Protein AF-A0A6E8W8X2-F1 (afdb_monomer_lite)

Foldseek 3Di:
DDDDDPPQPDKDKDFDLVVVLVVLVVVVVVVWQKFFPDKDWDWDDDPFKIKIKIWTWMATPVGKIKIWIFIDIGGPPDDDDDDDDQDRDSVRRNVVSVCCSPPTRTGMMIIGRD

Organism: Anopheles coluzzii (NCBI:txid1518534)

Structure (mmCIF, N/CA/C/O backbone):
data_AF-A0A6E8W8X2-F1
#
_entry.id   AF-A0A6E8W8X2-F1
#
loop_
_atom_site.group_PDB
_atom_site.id
_atom_site.type_symbol
_atom_site.label_atom_id
_atom_site.label_alt_id
_atom_site.label_comp_id
_atom_site.label_asym_id
_atom_site.label_entity_id
_atom_site.label_seq_id
_atom_site.pdbx_PDB_ins_code
_atom_site.Cartn_x
_atom_site.Cartn_y
_atom_site.Cartn_z
_atom_site.occupancy
_atom_site.B_iso_or_equiv
_atom_site.auth_seq_id
_atom_site.auth_comp_id
_atom_site.auth_asym_id
_atom_site.auth_atom_id
_atom_site.pdbx_PDB_model_num
ATOM 1 N N . MET A 1 1 ? 17.576 -8.762 38.445 1.00 37.06 1 MET A N 1
ATOM 2 C CA . MET A 1 1 ? 16.339 -9.054 37.696 1.00 37.06 1 ME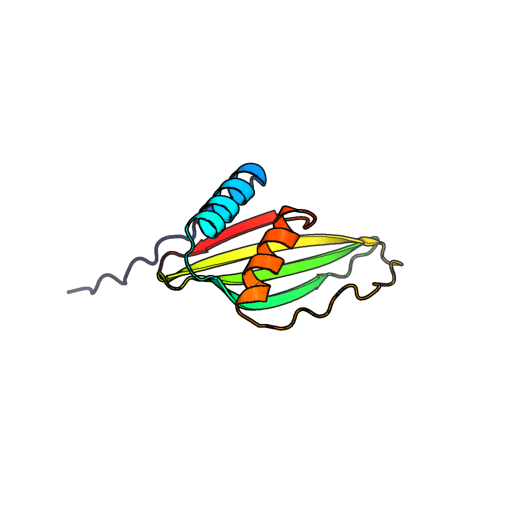T A CA 1
ATOM 3 C C . MET A 1 1 ? 16.465 -8.344 36.362 1.00 37.06 1 MET A C 1
ATOM 5 O O . MET A 1 1 ? 16.495 -7.122 36.358 1.00 37.06 1 MET A O 1
ATOM 9 N N . SER A 1 2 ? 16.704 -9.081 35.276 1.00 41.28 2 SER A N 1
ATOM 10 C CA . SER A 1 2 ? 16.820 -8.476 33.947 1.00 41.28 2 SER A CA 1
ATOM 11 C C . SER A 1 2 ? 15.412 -8.171 33.455 1.00 41.28 2 SER A C 1
ATOM 13 O O . SER A 1 2 ? 14.613 -9.093 33.306 1.00 41.28 2 SER A O 1
ATOM 15 N N . LEU A 1 3 ? 15.099 -6.891 33.262 1.00 48.28 3 LEU A N 1
ATOM 16 C CA . LEU A 1 3 ? 13.914 -6.461 32.528 1.00 48.28 3 LEU A CA 1
ATOM 17 C C . LEU A 1 3 ? 14.051 -7.035 31.117 1.00 48.28 3 LEU A C 1
ATOM 19 O O . LEU A 1 3 ? 14.958 -6.648 30.381 1.00 48.28 3 LEU A O 1
ATOM 23 N N . ALA A 1 4 ? 13.222 -8.019 30.775 1.00 49.59 4 ALA A N 1
ATOM 24 C CA . ALA A 1 4 ? 13.088 -8.439 29.392 1.00 49.59 4 ALA A CA 1
ATOM 25 C C . ALA A 1 4 ? 12.629 -7.204 28.607 1.00 49.59 4 ALA A C 1
ATOM 27 O O . ALA A 1 4 ? 11.584 -6.630 28.916 1.00 49.59 4 ALA A O 1
ATOM 28 N N . ALA A 1 5 ? 13.454 -6.750 27.661 1.00 52.09 5 ALA A N 1
ATOM 29 C CA . ALA A 1 5 ? 13.049 -5.722 26.717 1.00 52.09 5 ALA A CA 1
ATOM 30 C C . ALA A 1 5 ? 11.740 -6.180 26.050 1.00 52.09 5 ALA A C 1
ATOM 32 O O . ALA A 1 5 ? 11.629 -7.372 25.739 1.00 52.09 5 ALA A O 1
ATOM 33 N N . PRO A 1 6 ? 10.745 -5.293 25.864 1.00 48.41 6 PRO A N 1
ATOM 34 C CA . PRO A 1 6 ? 9.529 -5.665 25.159 1.00 48.41 6 PRO A CA 1
ATOM 35 C C . PRO A 1 6 ? 9.938 -6.212 23.791 1.00 48.41 6 PRO A C 1
ATOM 37 O O . PRO A 1 6 ? 10.608 -5.523 23.021 1.00 48.41 6 PRO A O 1
ATOM 40 N N . GLN A 1 7 ? 9.611 -7.479 23.525 1.00 50.56 7 GLN A N 1
ATOM 41 C CA . GLN A 1 7 ? 9.784 -8.065 22.203 1.00 50.56 7 GLN A CA 1
ATOM 42 C C . GLN A 1 7 ? 8.875 -7.274 21.263 1.00 50.56 7 GLN A C 1
ATOM 44 O O . GLN A 1 7 ? 7.663 -7.481 21.265 1.00 50.56 7 GLN A O 1
ATOM 49 N N . GLN A 1 8 ? 9.442 -6.332 20.504 1.00 54.78 8 GLN A N 1
ATOM 50 C CA . GLN A 1 8 ? 8.766 -5.802 19.325 1.00 54.78 8 GLN A CA 1
ATOM 51 C C . GLN A 1 8 ? 8.439 -7.010 18.453 1.00 54.78 8 GLN A C 1
ATOM 53 O O . GLN A 1 8 ? 9.346 -7.733 18.038 1.00 54.78 8 GLN A O 1
ATOM 58 N N . ALA A 1 9 ? 7.149 -7.272 18.250 1.00 62.34 9 ALA A N 1
ATOM 59 C CA . ALA A 1 9 ? 6.720 -8.289 17.308 1.00 62.34 9 ALA A CA 1
ATOM 60 C C . ALA A 1 9 ? 7.342 -7.973 15.942 1.00 62.34 9 ALA A C 1
ATOM 62 O O . ALA A 1 9 ? 7.378 -6.810 15.531 1.00 62.34 9 ALA A O 1
ATOM 63 N N . GLU A 1 10 ? 7.865 -8.992 15.260 1.00 74.12 10 GLU A N 1
ATOM 64 C CA . GLU A 1 10 ? 8.409 -8.798 13.920 1.00 74.12 10 GLU A CA 1
ATOM 65 C C . GLU A 1 10 ? 7.303 -8.289 12.979 1.00 74.12 10 GLU A C 1
ATOM 67 O O . GLU A 1 10 ? 6.162 -8.767 13.054 1.00 74.12 10 GLU A O 1
ATOM 72 N N . PRO A 1 11 ? 7.608 -7.312 12.107 1.00 78.69 11 PRO A N 1
ATOM 73 C CA . PRO A 1 11 ? 6.648 -6.808 11.137 1.00 78.69 11 PRO A CA 1
ATOM 74 C C . PRO A 1 11 ? 6.180 -7.930 10.210 1.00 78.69 11 PRO A C 1
ATOM 76 O O . PRO A 1 11 ? 6.986 -8.697 9.681 1.00 78.69 11 PRO A O 1
ATOM 79 N N . ILE A 1 12 ? 4.873 -7.997 9.960 1.00 84.88 12 ILE A N 1
ATOM 80 C CA . ILE A 1 12 ? 4.319 -8.931 8.977 1.00 84.88 12 ILE A CA 1
ATOM 81 C C . ILE A 1 12 ? 4.503 -8.302 7.599 1.00 84.88 12 ILE A C 1
ATOM 83 O O . ILE A 1 12 ? 3.909 -7.263 7.317 1.00 84.88 12 ILE A O 1
ATOM 87 N N . VAL A 1 13 ? 5.304 -8.933 6.743 1.00 88.94 13 VAL A N 1
ATOM 88 C CA . VAL A 1 13 ? 5.520 -8.495 5.359 1.00 88.94 13 VAL A CA 1
ATOM 89 C C . VAL A 1 13 ? 4.746 -9.403 4.411 1.00 88.94 13 VAL A C 1
ATOM 91 O O . VAL A 1 13 ? 4.812 -10.627 4.520 1.00 88.94 13 VAL A O 1
ATOM 94 N N . LYS A 1 14 ? 4.004 -8.792 3.489 1.00 89.56 14 LYS A N 1
ATOM 95 C CA . LYS A 1 14 ? 3.263 -9.448 2.411 1.00 89.56 14 LYS A CA 1
ATOM 96 C C . LYS A 1 14 ? 3.733 -8.900 1.073 1.00 89.56 14 LYS A C 1
ATOM 98 O O . LYS A 1 14 ? 3.837 -7.686 0.924 1.00 89.56 14 LYS A O 1
ATOM 103 N N . ASP A 1 15 ? 4.000 -9.783 0.124 1.00 89.62 15 ASP A N 1
ATOM 104 C CA . ASP A 1 15 ? 4.462 -9.484 -1.237 1.00 89.62 15 ASP A CA 1
ATOM 105 C C . ASP A 1 15 ? 3.533 -10.058 -2.326 1.00 89.62 15 ASP A C 1
ATOM 107 O O . ASP A 1 15 ? 3.592 -9.636 -3.481 1.00 89.62 15 ASP A O 1
ATOM 111 N N . ASP A 1 16 ? 2.616 -10.962 -1.964 1.00 89.00 16 ASP A N 1
ATOM 112 C CA . ASP A 1 16 ? 1.541 -11.417 -2.846 1.00 89.00 16 ASP A CA 1
ATOM 113 C C . ASP A 1 16 ? 0.454 -10.338 -2.992 1.00 89.00 16 ASP A C 1
ATOM 115 O O . ASP A 1 16 ? -0.252 -9.988 -2.042 1.00 89.00 16 ASP A O 1
ATOM 119 N N . ILE A 1 17 ? 0.274 -9.840 -4.216 1.00 86.38 17 ILE A N 1
ATOM 120 C CA . ILE A 1 17 ? -0.702 -8.793 -4.532 1.00 86.38 17 ILE A CA 1
ATOM 121 C C . ILE A 1 17 ? -2.156 -9.196 -4.243 1.00 86.38 17 ILE A C 1
ATOM 123 O O . ILE A 1 17 ? -2.963 -8.332 -3.897 1.00 86.38 17 ILE A O 1
ATOM 127 N N . ALA A 1 18 ? -2.511 -10.478 -4.368 1.00 87.75 18 ALA A N 1
ATOM 128 C CA . ALA A 1 18 ? -3.851 -10.959 -4.053 1.00 87.75 18 ALA A CA 1
ATOM 129 C C . ALA A 1 18 ? -4.099 -10.906 -2.542 1.00 87.75 18 ALA A C 1
ATOM 131 O O . ALA A 1 18 ? -5.135 -10.394 -2.119 1.00 87.75 18 ALA A O 1
ATOM 132 N N . GLU A 1 19 ? -3.124 -11.336 -1.733 1.00 88.31 19 GLU A N 1
ATOM 133 C CA . GLU A 1 19 ? -3.208 -11.226 -0.273 1.00 88.31 19 GLU A CA 1
ATOM 134 C C . GLU A 1 19 ? -3.254 -9.766 0.182 1.00 88.31 19 GLU A C 1
ATOM 136 O O . GLU A 1 19 ? -4.090 -9.404 1.010 1.00 88.31 19 GLU A O 1
ATOM 141 N N . ILE A 1 20 ? -2.402 -8.907 -0.390 1.00 88.31 20 ILE A N 1
ATOM 142 C CA . ILE A 1 20 ? -2.399 -7.470 -0.086 1.00 88.31 20 ILE A CA 1
ATOM 143 C C . ILE A 1 20 ? -3.764 -6.859 -0.410 1.00 88.31 20 ILE A C 1
ATOM 145 O O . ILE A 1 20 ? -4.317 -6.115 0.400 1.00 88.31 20 ILE A O 1
ATOM 149 N N . ARG A 1 21 ? -4.339 -7.197 -1.571 1.00 87.38 21 ARG A N 1
ATOM 150 C CA . ARG A 1 21 ? -5.659 -6.706 -1.969 1.00 87.38 21 ARG A CA 1
ATOM 151 C C . ARG A 1 21 ? -6.740 -7.155 -0.998 1.00 87.38 21 ARG A C 1
ATOM 153 O O . ARG A 1 21 ? -7.560 -6.319 -0.626 1.00 87.38 21 ARG A O 1
ATOM 160 N N . THR A 1 22 ? -6.742 -8.418 -0.579 1.00 89.50 22 THR A N 1
ATOM 161 C CA . THR A 1 22 ? -7.692 -8.912 0.424 1.00 89.50 22 THR A CA 1
ATOM 162 C C . THR A 1 22 ? -7.558 -8.132 1.727 1.00 89.50 22 THR A C 1
ATOM 164 O O . THR A 1 22 ? -8.542 -7.557 2.176 1.00 89.50 22 THR A O 1
ATOM 167 N N . ILE A 1 23 ? -6.344 -8.002 2.272 1.00 88.25 23 ILE A N 1
ATOM 168 C CA . ILE A 1 23 ? -6.113 -7.308 3.548 1.00 88.25 23 ILE A CA 1
ATOM 169 C C . ILE A 1 23 ? -6.571 -5.847 3.485 1.00 88.25 23 ILE A C 1
ATOM 171 O O . ILE A 1 23 ? -7.277 -5.380 4.374 1.00 88.25 23 ILE A O 1
ATOM 175 N N . VAL A 1 24 ? -6.192 -5.114 2.436 1.00 86.88 24 VAL A N 1
ATOM 176 C CA . VAL A 1 24 ? -6.570 -3.699 2.304 1.00 86.88 24 VAL A CA 1
ATOM 177 C C . VAL A 1 24 ? -8.076 -3.553 2.067 1.00 86.88 24 VAL A C 1
ATOM 179 O O . VAL A 1 24 ? -8.687 -2.639 2.612 1.00 86.88 24 VAL A O 1
ATOM 182 N N . THR A 1 25 ? -8.700 -4.458 1.307 1.00 88.69 25 THR A N 1
ATOM 183 C CA . THR A 1 25 ? -10.158 -4.437 1.101 1.00 88.69 25 THR A CA 1
ATOM 184 C C . THR A 1 25 ? -10.903 -4.713 2.405 1.00 88.69 25 THR A C 1
ATOM 186 O O . THR A 1 25 ? -11.865 -4.009 2.701 1.00 88.69 25 THR A O 1
ATOM 189 N N . ASP A 1 26 ? -10.438 -5.671 3.209 1.00 89.88 26 ASP A N 1
ATOM 190 C CA . ASP A 1 26 ? -11.019 -5.980 4.518 1.00 89.88 26 ASP A CA 1
ATOM 191 C C . ASP A 1 26 ? -10.869 -4.798 5.488 1.00 89.88 26 ASP A C 1
ATOM 193 O O . ASP A 1 26 ? -11.818 -4.456 6.194 1.00 89.88 26 ASP A O 1
ATOM 197 N N . LEU A 1 27 ? -9.715 -4.118 5.479 1.00 86.50 27 LEU A N 1
ATOM 198 C CA . LEU A 1 27 ? -9.495 -2.898 6.262 1.00 86.50 27 LEU A CA 1
ATOM 199 C C . LEU A 1 27 ? -10.467 -1.786 5.858 1.00 86.50 27 LEU A C 1
ATOM 201 O O . LEU A 1 27 ? -11.095 -1.185 6.725 1.00 86.50 27 LEU A O 1
ATOM 205 N N . LEU A 1 28 ? -10.655 -1.546 4.560 1.00 86.25 28 LEU A N 1
ATOM 206 C CA . LEU A 1 28 ? -11.618 -0.552 4.077 1.00 86.25 28 LEU A CA 1
ATOM 207 C C . LEU A 1 28 ? -13.068 -0.944 4.410 1.00 86.25 28 LEU A C 1
ATOM 209 O O . LEU A 1 28 ? -13.868 -0.092 4.790 1.00 86.25 28 LEU A O 1
ATOM 213 N N . ALA A 1 29 ? -13.408 -2.232 4.314 1.00 88.88 29 ALA A N 1
ATOM 214 C CA . ALA A 1 29 ? -14.737 -2.747 4.636 1.00 88.88 29 ALA A CA 1
ATOM 215 C C . ALA A 1 29 ? -15.044 -2.738 6.143 1.00 88.88 29 ALA A C 1
ATOM 217 O O . ALA A 1 29 ? -16.215 -2.720 6.524 1.00 88.88 29 ALA A O 1
ATOM 218 N N . SER A 1 30 ? -14.017 -2.729 7.000 1.00 87.81 30 SER A N 1
ATOM 219 C CA . SER A 1 30 ? -14.175 -2.681 8.459 1.00 87.81 30 SER A CA 1
ATOM 220 C C . SER A 1 30 ? -14.831 -1.388 8.959 1.00 87.81 30 SER A C 1
ATOM 222 O O . SER A 1 30 ? -15.367 -1.362 10.066 1.00 87.81 30 SER A O 1
ATOM 224 N N . GLY A 1 31 ? -14.798 -0.318 8.155 1.00 83.56 31 GLY A N 1
ATOM 225 C CA . GLY A 1 31 ? -15.300 1.003 8.531 1.00 83.56 31 GLY A CA 1
ATOM 226 C C . GLY A 1 31 ? -14.421 1.746 9.541 1.00 83.56 31 GLY A C 1
ATOM 227 O O . G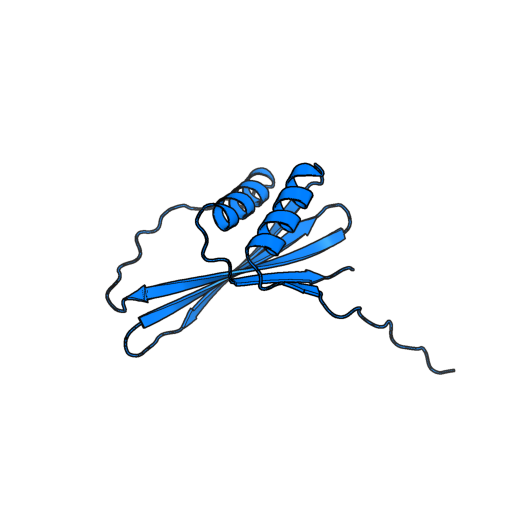LY A 1 31 ? -14.799 2.834 9.968 1.00 83.56 31 GLY A O 1
ATOM 228 N N . VAL A 1 32 ? -13.263 1.190 9.917 1.00 87.19 32 VAL A N 1
ATOM 229 C CA . VAL A 1 32 ? -12.280 1.870 10.769 1.00 87.19 32 VAL A CA 1
ATOM 230 C C . VAL A 1 32 ? -11.687 3.055 10.009 1.00 87.19 32 VAL A C 1
ATOM 232 O O . VAL A 1 32 ? -11.352 2.948 8.826 1.00 87.19 32 VAL A O 1
ATOM 235 N N . GLN A 1 33 ? -11.544 4.194 10.687 1.00 86.12 33 GLN A N 1
ATOM 236 C CA . GLN A 1 33 ? -10.890 5.356 10.102 1.00 86.12 33 GLN A CA 1
ATOM 237 C C . GLN A 1 33 ? -9.401 5.062 9.865 1.00 86.12 33 GLN A C 1
ATOM 239 O O . GLN A 1 33 ? -8.702 4.572 10.754 1.00 86.12 33 GLN A O 1
ATOM 244 N N . ILE A 1 34 ? -8.924 5.368 8.657 1.00 87.56 34 ILE A N 1
ATOM 245 C CA . ILE A 1 34 ? -7.536 5.185 8.228 1.00 87.56 34 ILE A CA 1
ATOM 246 C C . ILE A 1 34 ? -7.013 6.539 7.775 1.00 87.56 34 ILE A C 1
ATOM 248 O O . ILE A 1 34 ? -7.609 7.156 6.896 1.00 87.56 34 ILE A O 1
ATOM 252 N N . ASN A 1 35 ? -5.871 6.946 8.317 1.00 88.12 35 ASN A N 1
ATOM 253 C CA . ASN A 1 35 ? -5.201 8.191 7.976 1.00 88.12 35 ASN A CA 1
ATOM 254 C C . ASN A 1 35 ? -3.880 7.893 7.257 1.00 88.12 35 ASN A C 1
ATOM 256 O O . ASN A 1 35 ? -3.186 6.921 7.571 1.00 88.12 35 ASN A O 1
ATOM 260 N N . LEU A 1 36 ? -3.533 8.728 6.276 1.00 88.75 36 LEU A N 1
ATOM 261 C CA . LEU A 1 36 ? -2.226 8.708 5.624 1.00 88.75 36 LEU A CA 1
ATOM 262 C C . LEU A 1 36 ? -1.278 9.585 6.442 1.00 88.75 36 LEU A C 1
ATOM 264 O O . LEU A 1 36 ? -1.351 10.809 6.391 1.00 88.75 36 LEU A O 1
ATOM 268 N N . GLU A 1 37 ? -0.378 8.952 7.181 1.00 87.62 37 GLU A N 1
ATOM 269 C CA . GLU A 1 37 ? 0.547 9.643 8.079 1.00 87.62 37 GLU A CA 1
ATOM 270 C C . GLU A 1 37 ? 1.748 10.206 7.323 1.00 87.62 37 GLU A C 1
ATOM 272 O O . GLU A 1 37 ? 2.222 11.307 7.601 1.00 87.62 37 GLU A O 1
ATOM 277 N N . GLN A 1 38 ? 2.290 9.427 6.380 1.00 86.94 38 GLN A N 1
ATOM 278 C CA . GLN A 1 38 ? 3.465 9.820 5.606 1.00 86.94 38 GLN A CA 1
ATOM 279 C C . GLN A 1 38 ? 3.418 9.247 4.194 1.00 86.94 38 GLN A C 1
ATOM 281 O O . GLN A 1 38 ? 3.045 8.095 3.981 1.00 86.94 38 GLN A O 1
ATOM 286 N N . HIS A 1 39 ? 3.906 10.028 3.234 1.00 88.00 39 HIS A N 1
ATOM 287 C CA . HIS A 1 39 ? 4.214 9.570 1.883 1.00 88.00 39 HIS A CA 1
ATOM 288 C C . HIS A 1 39 ? 5.658 9.937 1.563 1.00 88.00 39 HIS A C 1
ATOM 290 O O . HIS A 1 39 ? 6.056 11.098 1.649 1.00 88.00 39 HIS A O 1
ATOM 296 N N . GLN A 1 40 ? 6.462 8.931 1.236 1.00 84.88 40 GLN A N 1
ATOM 297 C CA . GLN A 1 40 ? 7.856 9.107 0.853 1.00 84.88 40 GLN A CA 1
ATOM 298 C C . GLN A 1 40 ? 8.046 8.601 -0.567 1.00 84.88 40 GLN A C 1
ATOM 300 O O . GLN A 1 40 ? 7.719 7.458 -0.874 1.00 84.88 40 GLN A O 1
ATOM 305 N N . THR A 1 41 ? 8.624 9.441 -1.416 1.00 85.25 41 THR A N 1
ATOM 306 C CA . THR A 1 41 ? 9.005 9.069 -2.777 1.00 85.25 41 THR A CA 1
ATOM 307 C C . THR A 1 41 ? 10.522 9.034 -2.875 1.00 85.25 41 THR A C 1
ATOM 309 O O . THR A 1 41 ? 11.200 9.998 -2.520 1.00 85.25 41 THR A O 1
ATOM 312 N N . ARG A 1 42 ? 11.065 7.927 -3.378 1.00 84.94 42 ARG A N 1
ATOM 313 C CA . ARG A 1 42 ? 12.485 7.759 -3.676 1.00 84.94 42 ARG A CA 1
ATOM 314 C C . ARG A 1 42 ? 12.663 7.540 -5.169 1.00 84.94 42 ARG A C 1
ATOM 316 O O . ARG A 1 42 ? 12.056 6.646 -5.748 1.00 84.94 42 ARG A O 1
ATOM 323 N N . PHE A 1 43 ? 13.550 8.328 -5.761 1.00 84.06 43 PHE A N 1
ATOM 324 C CA . PHE A 1 43 ? 13.986 8.161 -7.139 1.00 84.06 43 PHE A CA 1
ATOM 325 C C . PHE A 1 43 ? 15.348 7.466 -7.168 1.00 84.06 43 PHE A C 1
ATOM 327 O O . PHE A 1 43 ? 16.259 7.850 -6.430 1.00 84.06 43 PHE A O 1
ATOM 334 N N . VAL A 1 44 ? 15.480 6.441 -8.001 1.00 85.12 44 VAL A N 1
ATOM 335 C CA . VAL A 1 44 ? 16.728 5.720 -8.244 1.00 85.12 44 VAL A CA 1
ATOM 336 C C . VAL A 1 44 ? 17.048 5.856 -9.727 1.00 85.12 44 VAL A C 1
ATOM 338 O O . VAL A 1 44 ? 16.330 5.321 -10.570 1.00 85.12 44 VAL A O 1
ATOM 341 N N . ASP A 1 45 ? 18.102 6.614 -10.023 1.00 84.25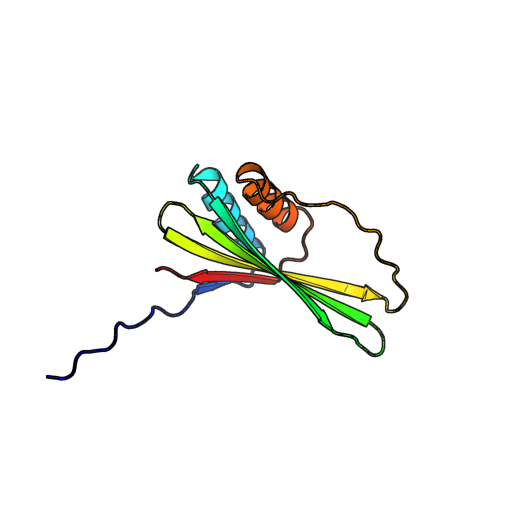 45 ASP A N 1
ATOM 342 C CA . ASP A 1 45 ? 18.612 6.805 -11.382 1.00 84.25 45 ASP A CA 1
ATOM 343 C C . ASP A 1 45 ? 19.333 5.534 -11.840 1.00 84.25 45 ASP A C 1
ATOM 345 O O . ASP A 1 45 ? 20.138 4.964 -11.094 1.00 84.25 45 ASP A O 1
ATOM 349 N N . GLY A 1 46 ? 19.019 5.081 -13.048 1.00 81.81 46 GLY A N 1
ATOM 350 C CA . GLY A 1 46 ? 19.623 3.904 -13.656 1.00 81.81 46 GLY A CA 1
ATOM 35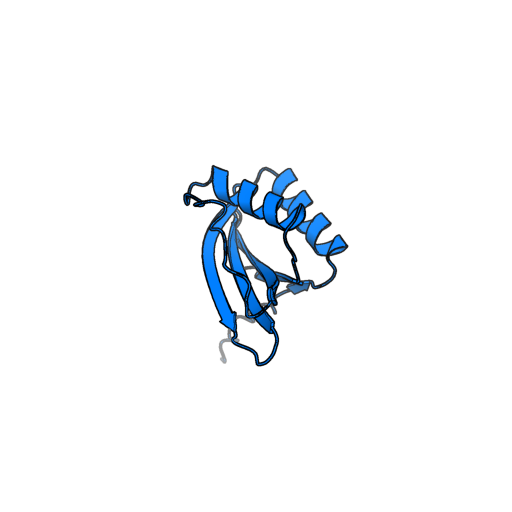1 C C . GLY A 1 46 ? 20.130 4.195 -15.063 1.00 81.81 46 GLY A C 1
ATOM 352 O O . GLY A 1 46 ? 19.801 5.200 -15.700 1.00 81.81 46 GLY A O 1
ATOM 353 N N . ASP A 1 47 ? 20.980 3.307 -15.574 1.00 80.81 47 ASP A N 1
ATOM 354 C CA . ASP A 1 47 ? 21.629 3.528 -16.867 1.00 80.81 47 ASP A CA 1
ATOM 355 C C . ASP A 1 47 ? 20.617 3.556 -18.024 1.00 80.81 47 ASP A C 1
ATOM 357 O O . ASP A 1 47 ? 20.706 4.439 -18.882 1.00 80.81 47 ASP A O 1
ATOM 361 N N . THR A 1 48 ? 19.625 2.659 -18.002 1.00 79.62 48 THR A N 1
ATOM 362 C CA . THR A 1 48 ? 18.556 2.532 -19.012 1.00 79.62 48 THR A CA 1
ATOM 363 C C . THR A 1 48 ? 17.169 2.925 -18.508 1.00 79.62 48 THR A C 1
ATOM 365 O O . THR A 1 48 ? 16.374 3.467 -19.272 1.00 79.62 48 THR A O 1
ATOM 368 N N . GLU A 1 49 ? 16.873 2.671 -17.237 1.00 85.06 49 GLU A N 1
ATOM 369 C CA . GLU A 1 49 ? 15.562 2.901 -16.632 1.00 85.06 49 GLU A CA 1
ATOM 370 C C . GLU A 1 49 ? 15.728 3.569 -15.271 1.00 85.06 49 GLU A C 1
ATOM 372 O O . GLU A 1 49 ? 16.657 3.263 -14.526 1.00 85.06 49 GLU A O 1
ATOM 377 N N . ASN A 1 50 ? 14.796 4.452 -14.942 1.00 83.94 50 ASN A N 1
ATOM 378 C CA . ASN A 1 50 ? 14.669 5.046 -13.624 1.00 83.94 50 ASN A CA 1
ATOM 379 C C . ASN A 1 50 ? 13.645 4.260 -12.811 1.00 83.94 50 ASN A C 1
ATOM 381 O O . ASN A 1 50 ? 12.591 3.883 -13.324 1.00 83.94 50 ASN A O 1
ATOM 385 N N . LEU A 1 51 ? 13.910 4.063 -11.526 1.00 85.38 51 LEU A N 1
ATOM 386 C CA . LEU A 1 51 ? 12.970 3.428 -10.611 1.00 85.38 51 LEU A CA 1
ATOM 387 C C . LEU A 1 51 ? 12.424 4.467 -9.631 1.00 85.38 51 LEU A C 1
ATOM 389 O O . LEU A 1 51 ? 13.175 5.146 -8.931 1.00 85.38 51 LEU A O 1
ATOM 393 N N . ILE A 1 52 ? 11.100 4.567 -9.561 1.00 86.62 52 ILE A N 1
ATOM 394 C CA . ILE A 1 52 ? 10.395 5.292 -8.508 1.00 86.62 52 ILE A CA 1
ATOM 395 C C . ILE A 1 52 ? 9.891 4.275 -7.497 1.00 86.62 52 ILE A C 1
ATOM 397 O O . ILE A 1 52 ? 9.160 3.354 -7.853 1.00 86.62 52 ILE A O 1
ATOM 401 N N . ILE A 1 53 ? 10.263 4.471 -6.238 1.00 87.38 53 ILE A N 1
ATOM 402 C CA . ILE A 1 53 ? 9.754 3.708 -5.104 1.00 87.38 53 ILE A CA 1
ATOM 403 C C . ILE A 1 53 ? 8.943 4.666 -4.242 1.00 87.38 53 ILE A C 1
ATOM 405 O O . ILE A 1 53 ? 9.463 5.690 -3.796 1.00 87.38 53 ILE A O 1
ATOM 409 N N . GLU A 1 54 ? 7.685 4.337 -3.992 1.00 88.50 54 GLU A N 1
ATOM 410 C CA . GLU A 1 54 ? 6.801 5.127 -3.141 1.00 88.50 54 GLU A CA 1
ATOM 411 C C . GLU A 1 54 ? 6.388 4.303 -1.928 1.00 88.50 54 GLU A C 1
ATOM 413 O O . GLU A 1 54 ? 5.910 3.179 -2.075 1.00 88.50 54 GLU A O 1
ATOM 418 N N . ASN A 1 55 ? 6.559 4.871 -0.738 1.00 89.38 55 ASN A N 1
ATOM 419 C CA . ASN A 1 55 ? 6.130 4.287 0.525 1.00 89.38 55 ASN A CA 1
ATOM 420 C C . ASN A 1 55 ? 5.021 5.147 1.123 1.00 89.38 55 ASN A C 1
ATOM 422 O O . ASN A 1 55 ? 5.227 6.333 1.388 1.00 89.38 55 ASN A O 1
ATOM 426 N N . PHE A 1 56 ? 3.871 4.532 1.364 1.00 90.12 56 PHE A N 1
ATOM 427 C CA . PHE A 1 56 ? 2.704 5.156 1.971 1.00 90.12 56 PHE A CA 1
ATOM 428 C C . PHE A 1 56 ? 2.494 4.541 3.349 1.00 90.12 56 PHE A C 1
ATOM 430 O O . PHE A 1 56 ? 2.194 3.353 3.451 1.00 90.12 56 PHE A O 1
ATOM 437 N N . LEU A 1 57 ? 2.697 5.332 4.398 1.00 90.38 57 LEU A N 1
ATOM 438 C CA . LEU A 1 57 ? 2.486 4.929 5.780 1.00 90.38 57 LEU A CA 1
ATOM 439 C C . LEU A 1 57 ? 1.083 5.337 6.213 1.00 90.38 57 LEU A C 1
ATOM 441 O O . LEU A 1 57 ? 0.759 6.523 6.238 1.00 90.38 57 LEU A O 1
ATOM 445 N N . PHE A 1 58 ? 0.298 4.353 6.616 1.00 90.75 58 PHE A N 1
ATOM 446 C CA . PHE A 1 58 ? -1.043 4.527 7.134 1.00 90.75 58 PHE A CA 1
ATOM 447 C C . PHE A 1 58 ? -1.100 4.155 8.610 1.00 90.75 58 PHE A C 1
ATOM 449 O O . PHE A 1 58 ? -0.404 3.241 9.068 1.00 90.75 58 PHE A O 1
ATOM 456 N N . ALA A 1 59 ? -1.968 4.844 9.336 1.00 89.38 59 ALA A N 1
ATOM 457 C CA . ALA A 1 59 ? -2.367 4.476 10.680 1.00 89.38 59 ALA A CA 1
ATOM 458 C C . ALA A 1 59 ? -3.891 4.437 10.752 1.00 89.38 59 ALA A C 1
ATOM 460 O O . ALA A 1 59 ? -4.567 5.326 10.237 1.00 89.38 59 ALA A O 1
ATOM 461 N N . SER A 1 60 ? -4.430 3.404 11.380 1.00 87.75 60 SER A N 1
ATOM 462 C CA . SER A 1 60 ? -5.848 3.331 11.704 1.00 87.75 60 SER A CA 1
ATOM 463 C C . SER A 1 60 ? -6.106 3.764 13.143 1.00 87.75 60 SER A C 1
ATOM 465 O O . SER A 1 60 ? -5.226 3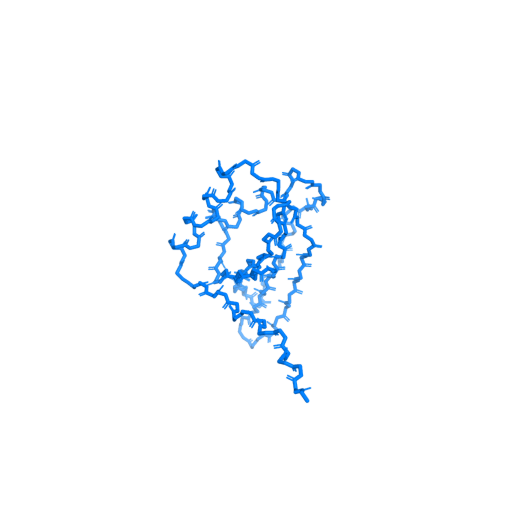.711 14.008 1.00 87.75 60 SER A O 1
ATOM 467 N N . GLU A 1 61 ? -7.344 4.175 13.406 1.00 85.06 61 GLU A N 1
ATOM 468 C CA . GLU A 1 61 ? -7.789 4.610 14.734 1.00 85.06 61 GLU A CA 1
ATOM 469 C C . GLU A 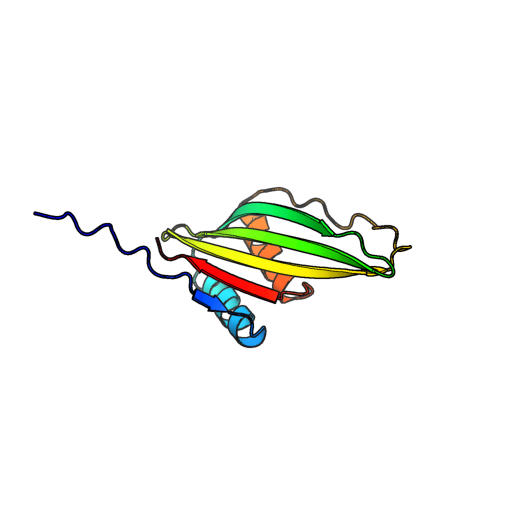1 61 ? -7.638 3.514 15.804 1.00 85.06 61 GLU A C 1
ATOM 471 O O . GLU A 1 61 ? -7.310 3.802 16.955 1.00 85.06 61 GLU A O 1
ATOM 476 N N . ASP A 1 62 ? -7.801 2.244 15.425 1.00 84.00 62 ASP A N 1
ATOM 477 C CA . ASP A 1 62 ? -7.620 1.089 16.314 1.00 84.00 62 ASP A CA 1
ATOM 478 C C . ASP A 1 62 ? -6.141 0.754 16.606 1.00 84.00 62 ASP A C 1
ATOM 480 O O . ASP A 1 62 ? -5.845 -0.170 17.366 1.00 84.00 62 ASP A O 1
ATOM 484 N N . GLY A 1 63 ? -5.204 1.532 16.054 1.00 83.25 63 GLY A N 1
ATOM 485 C CA . GLY A 1 63 ? -3.778 1.460 16.357 1.00 83.25 63 GLY A CA 1
ATOM 486 C C . GLY A 1 63 ? -2.953 0.582 15.416 1.00 83.25 63 GLY A C 1
ATOM 487 O O . GLY A 1 63 ? -1.753 0.414 15.665 1.00 83.25 63 GLY A O 1
ATOM 488 N N . LEU A 1 64 ? -3.536 0.049 14.335 1.00 86.62 64 LEU A N 1
ATOM 489 C CA . LEU A 1 64 ? -2.772 -0.629 13.286 1.00 86.62 64 LEU A CA 1
ATOM 490 C C . LEU A 1 64 ? -1.932 0.391 12.514 1.00 86.62 64 LEU A C 1
ATOM 492 O O . LEU A 1 64 ? -2.432 1.417 12.060 1.00 86.62 64 LEU A O 1
ATOM 496 N N . VAL A 1 65 ? -0.651 0.088 12.315 1.00 89.81 65 VAL A N 1
ATOM 497 C CA . VAL A 1 65 ? 0.226 0.888 11.456 1.00 89.81 65 VAL A CA 1
ATOM 498 C C . VAL A 1 65 ? 0.695 0.012 10.314 1.00 89.81 65 VAL A C 1
ATOM 500 O O . VAL A 1 65 ? 1.250 -1.064 10.541 1.00 89.81 65 VAL A O 1
ATOM 503 N N . PHE A 1 66 ? 0.496 0.454 9.080 1.00 91.00 66 PHE A N 1
ATOM 504 C CA . PHE A 1 66 ? 0.890 -0.328 7.918 1.00 91.00 66 PHE A CA 1
ATOM 505 C C . PHE A 1 66 ? 1.466 0.538 6.807 1.00 91.00 66 PHE A C 1
ATOM 507 O O . PHE A 1 66 ? 1.068 1.679 6.607 1.00 91.00 66 PHE A O 1
ATOM 514 N N . THR A 1 67 ? 2.420 -0.027 6.078 1.00 91.69 67 THR A N 1
ATOM 515 C CA . THR A 1 67 ? 3.103 0.634 4.971 1.00 91.69 67 THR A CA 1
ATOM 516 C C . THR A 1 67 ? 2.801 -0.106 3.684 1.00 91.69 67 THR A C 1
ATOM 518 O O . THR A 1 67 ? 3.073 -1.302 3.592 1.00 91.69 67 THR A O 1
ATOM 521 N N . VAL A 1 68 ? 2.278 0.601 2.686 1.00 90.75 68 VAL A N 1
ATOM 522 C CA . VAL A 1 68 ? 2.149 0.096 1.316 1.00 90.75 68 VAL A CA 1
ATOM 523 C C . VAL A 1 68 ? 3.311 0.643 0.498 1.00 90.75 68 VAL A C 1
ATOM 525 O O . VAL A 1 68 ? 3.492 1.858 0.415 1.00 90.75 68 VAL A O 1
ATOM 528 N N . THR A 1 69 ? 4.087 -0.244 -0.115 1.00 89.69 69 THR A N 1
ATOM 529 C CA . THR A 1 69 ? 5.171 0.127 -1.026 1.00 89.69 69 THR A CA 1
ATOM 530 C C . THR A 1 69 ? 4.757 -0.164 -2.457 1.00 89.69 69 THR A C 1
ATOM 532 O O . THR A 1 69 ? 4.301 -1.266 -2.777 1.00 89.69 69 THR A O 1
ATOM 535 N N . SER A 1 70 ? 4.949 0.813 -3.337 1.00 88.88 70 SER A N 1
ATOM 536 C CA . SER A 1 70 ? 4.771 0.651 -4.777 1.00 88.88 70 SER A CA 1
ATOM 537 C C . SER A 1 70 ? 6.053 0.980 -5.530 1.00 88.88 70 SER A C 1
ATOM 539 O O . SER A 1 70 ? 6.836 1.827 -5.100 1.00 88.88 70 SER A O 1
ATOM 541 N N . GLU A 1 71 ? 6.264 0.302 -6.656 1.00 87.88 71 GLU A N 1
ATOM 542 C CA . GLU A 1 71 ? 7.434 0.501 -7.508 1.00 87.88 71 GLU A CA 1
ATOM 543 C C . GLU A 1 71 ? 7.024 0.730 -8.957 1.00 87.88 71 GLU A C 1
ATOM 545 O O . GLU A 1 71 ? 6.313 -0.071 -9.568 1.00 87.88 71 GLU A O 1
ATOM 550 N N . ARG A 1 72 ? 7.522 1.809 -9.553 1.00 85.00 72 ARG A N 1
ATOM 551 C CA . ARG A 1 72 ? 7.293 2.127 -10.958 1.00 85.00 72 ARG A CA 1
ATOM 552 C C . ARG A 1 72 ? 8.616 2.281 -11.685 1.00 85.00 72 ARG A C 1
ATOM 554 O O . ARG A 1 72 ? 9.423 3.141 -11.348 1.00 85.00 72 ARG A O 1
ATOM 561 N N . VAL A 1 73 ? 8.788 1.471 -12.723 1.00 85.12 73 VAL A N 1
ATOM 562 C CA . VAL A 1 73 ? 9.871 1.620 -13.691 1.00 85.12 73 VAL A CA 1
ATOM 563 C C . VAL A 1 73 ? 9.457 2.676 -14.710 1.00 85.12 73 VAL A C 1
ATOM 565 O O . VAL A 1 73 ? 8.346 2.635 -15.244 1.00 85.12 73 VAL A O 1
ATOM 568 N N . LEU A 1 74 ? 10.333 3.642 -14.944 1.00 81.81 74 LEU A N 1
ATOM 569 C CA . LEU A 1 74 ? 10.178 4.694 -15.933 1.00 81.81 74 LEU A CA 1
ATOM 570 C C . LEU A 1 74 ? 11.334 4.626 -16.923 1.00 81.81 74 LEU A C 1
ATOM 572 O O . LEU A 1 74 ? 12.492 4.509 -16.528 1.00 81.81 74 LEU A O 1
ATOM 576 N N . ASP A 1 75 ? 11.027 4.773 -18.208 1.00 78.81 75 ASP A N 1
ATOM 577 C CA . ASP A 1 75 ? 12.060 5.006 -19.218 1.00 78.81 75 ASP A CA 1
ATOM 578 C C . ASP A 1 75 ? 12.862 6.263 -18.844 1.00 78.81 75 ASP A C 1
ATOM 580 O O . ASP A 1 75 ? 12.299 7.254 -18.367 1.00 78.81 75 ASP A O 1
ATOM 584 N N . LYS A 1 76 ? 14.178 6.243 -19.068 1.00 77.12 76 LYS A N 1
ATOM 585 C CA . LYS A 1 76 ? 15.070 7.368 -18.761 1.00 77.12 76 LYS A CA 1
ATOM 586 C C . LYS A 1 76 ? 14.652 8.683 -19.424 1.00 77.12 76 LYS A C 1
ATOM 588 O O . LYS A 1 76 ? 14.913 9.757 -18.889 1.00 77.12 76 LYS A O 1
ATOM 593 N N . ASN A 1 77 ? 13.969 8.599 -20.564 1.00 78.44 77 ASN A N 1
ATOM 594 C CA . ASN A 1 77 ? 13.478 9.746 -21.322 1.00 78.44 77 ASN A CA 1
ATOM 595 C C . ASN A 1 77 ? 12.023 10.110 -20.992 1.00 78.44 77 ASN A C 1
ATOM 597 O O . ASN A 1 77 ? 11.469 11.040 -21.585 1.00 78.44 77 ASN A O 1
ATOM 601 N N . TYR A 1 78 ? 11.377 9.382 -20.077 1.00 71.00 78 TYR A N 1
ATOM 602 C CA . TYR A 1 78 ? 9.999 9.645 -19.693 1.00 71.00 78 TYR A CA 1
ATOM 603 C C . TYR A 1 78 ? 9.898 10.981 -18.955 1.00 71.00 78 TYR A C 1
ATOM 605 O O . TYR A 1 78 ? 10.420 11.146 -17.854 1.00 71.00 78 TYR A O 1
ATOM 613 N N . GLN A 1 79 ? 9.185 11.941 -19.545 1.00 65.12 79 GLN A N 1
ATOM 614 C CA . GLN A 1 79 ? 8.839 13.185 -18.865 1.00 65.12 79 GLN A CA 1
ATOM 615 C C . GLN A 1 79 ? 7.594 12.952 -18.002 1.00 65.12 79 GLN A C 1
ATOM 617 O O . GLN A 1 79 ? 6.514 12.712 -18.555 1.00 65.12 79 GLN A O 1
ATOM 622 N N . PRO A 1 80 ? 7.702 13.016 -16.662 1.00 58.16 80 PRO A N 1
ATOM 623 C CA . PRO A 1 80 ? 6.553 12.802 -15.805 1.00 58.16 80 PRO A CA 1
ATOM 624 C C . PRO A 1 80 ? 5.524 13.908 -16.041 1.00 58.16 80 PRO A C 1
ATOM 626 O O . PRO A 1 80 ? 5.753 15.079 -15.744 1.00 58.16 80 PRO A O 1
ATOM 629 N N . LYS A 1 81 ? 4.351 13.530 -16.555 1.00 55.66 81 LYS A N 1
ATOM 630 C CA . LYS A 1 81 ? 3.154 14.352 -16.395 1.00 55.66 81 LYS A CA 1
ATOM 631 C C . LYS A 1 81 ? 2.713 14.192 -14.949 1.00 55.66 81 LYS A C 1
ATOM 633 O O . LYS A 1 81 ? 2.387 13.084 -14.534 1.00 55.66 81 LYS A O 1
ATOM 638 N N . VAL A 1 82 ? 2.738 15.278 -14.186 1.00 50.50 82 VAL A N 1
ATOM 639 C CA . VAL A 1 82 ? 2.149 15.302 -12.846 1.00 50.50 82 VAL A CA 1
ATOM 640 C C . VAL A 1 82 ? 0.655 15.026 -13.008 1.00 50.50 82 VAL A C 1
ATOM 642 O O . VAL A 1 82 ? -0.065 15.821 -13.610 1.00 50.50 82 VAL A O 1
ATOM 645 N N . VAL A 1 83 ? 0.203 13.871 -12.524 1.00 48.19 83 VAL A N 1
ATOM 646 C CA . VAL A 1 83 ? -1.209 13.481 -12.507 1.00 48.19 83 VAL A CA 1
ATOM 647 C C . VAL A 1 83 ? -1.604 13.378 -11.040 1.00 48.19 83 VAL A C 1
ATOM 649 O O . VAL A 1 83 ? -1.304 12.387 -10.388 1.00 48.19 83 VAL A O 1
ATOM 652 N N . SER A 1 84 ? -2.272 14.423 -10.552 1.00 48.31 84 SER A N 1
ATOM 653 C CA . SER A 1 84 ? -2.861 14.564 -9.213 1.00 48.31 84 SER A CA 1
ATOM 654 C C . SER A 1 84 ? -1.968 15.148 -8.111 1.00 48.31 84 SER A C 1
ATOM 656 O O . SER A 1 84 ? -0.904 14.632 -7.784 1.00 48.31 84 SER A O 1
ATOM 658 N N . TYR A 1 85 ? -2.476 16.227 -7.510 1.00 47.66 85 TYR A N 1
ATOM 659 C CA . TYR A 1 85 ? -2.161 16.656 -6.149 1.00 47.66 85 TYR A CA 1
ATOM 660 C C . TYR A 1 85 ? -3.065 15.843 -5.218 1.00 47.66 85 TYR A C 1
ATOM 662 O O . TYR A 1 85 ? -4.283 15.870 -5.389 1.00 47.66 85 TYR A O 1
ATOM 670 N N . PHE A 1 86 ? -2.489 15.099 -4.279 1.00 53.59 86 PHE A N 1
ATOM 671 C CA . PHE A 1 86 ? -3.251 14.512 -3.179 1.00 53.59 86 PHE A CA 1
ATOM 672 C C . PHE A 1 86 ? -3.225 15.519 -2.031 1.00 53.59 86 PHE A C 1
ATOM 674 O O . PHE A 1 86 ? -2.152 15.819 -1.508 1.00 53.59 86 PHE A O 1
ATOM 681 N N . ASP A 1 87 ? -4.382 16.092 -1.706 1.00 49.94 87 ASP A N 1
ATOM 682 C CA . ASP A 1 87 ? -4.552 16.812 -0.445 1.00 49.94 87 ASP A CA 1
ATOM 683 C C . ASP A 1 87 ? -4.592 15.775 0.690 1.00 49.94 87 ASP A C 1
ATOM 685 O O . ASP A 1 87 ? -4.989 14.629 0.488 1.00 49.94 87 ASP A O 1
ATOM 689 N N . VAL A 1 88 ? -4.079 16.125 1.868 1.00 51.25 88 VAL A N 1
ATOM 690 C CA . VAL A 1 88 ? -3.888 15.178 2.983 1.00 51.25 88 VAL A CA 1
ATOM 691 C C . VAL A 1 88 ? -5.080 15.273 3.937 1.00 51.25 88 VAL A C 1
ATOM 693 O O . VAL A 1 88 ? -4.934 15.679 5.087 1.00 51.25 88 VAL A O 1
ATOM 696 N N . THR A 1 89 ? -6.286 14.980 3.444 1.00 56.94 89 THR A N 1
ATOM 697 C CA . THR A 1 89 ? -7.490 14.870 4.288 1.00 56.94 89 THR A CA 1
ATOM 698 C C . THR A 1 89 ? -7.853 13.399 4.536 1.00 56.94 89 THR A C 1
ATOM 700 O O . THR A 1 89 ? -7.467 12.531 3.756 1.00 56.94 89 THR A O 1
ATOM 703 N N . ASP A 1 90 ? -8.578 13.083 5.618 1.00 58.22 90 ASP A N 1
ATOM 704 C CA . ASP A 1 90 ? -8.944 11.696 5.997 1.00 58.22 90 ASP A CA 1
ATOM 705 C C . ASP A 1 90 ? -9.649 10.931 4.858 1.00 58.22 90 ASP A C 1
ATOM 707 O O . ASP A 1 90 ? -9.435 9.738 4.637 1.00 58.22 90 ASP A O 1
ATOM 711 N N . ASP A 1 91 ? -10.440 11.657 4.070 1.00 60.81 91 ASP A N 1
ATOM 712 C CA . ASP A 1 91 ? -11.180 11.153 2.915 1.00 60.81 91 ASP A CA 1
ATOM 713 C C . ASP A 1 91 ? -10.252 10.767 1.741 1.00 60.81 91 ASP A C 1
ATOM 715 O O . ASP A 1 91 ? -10.627 10.009 0.843 1.00 60.81 91 ASP A O 1
ATOM 719 N N . ASP A 1 92 ? -9.015 11.266 1.743 1.00 76.44 92 ASP A N 1
ATOM 720 C CA . ASP A 1 92 ? -8.015 11.016 0.709 1.00 76.44 92 ASP A CA 1
ATOM 721 C C . ASP A 1 92 ? -7.167 9.776 1.004 1.00 76.44 92 ASP A C 1
ATOM 723 O O . ASP A 1 92 ? -6.749 9.096 0.067 1.00 76.44 92 ASP A O 1
ATOM 727 N N . ALA A 1 93 ? -6.992 9.383 2.270 1.00 82.75 93 ALA A N 1
ATOM 728 C CA . ALA A 1 93 ? -6.225 8.187 2.629 1.00 82.75 93 ALA A CA 1
ATOM 729 C C . ALA A 1 93 ? -6.847 6.900 2.053 1.00 82.75 93 ALA A C 1
ATOM 731 O O . ALA A 1 93 ? -6.153 6.074 1.451 1.00 82.75 93 ALA A O 1
ATOM 732 N N . GLN A 1 94 ? -8.173 6.760 2.152 1.00 83.50 94 GLN A N 1
ATOM 733 C CA . GLN A 1 94 ? -8.896 5.636 1.550 1.00 83.50 94 GLN A CA 1
ATOM 734 C C . GLN A 1 94 ? -8.837 5.671 0.015 1.00 83.50 94 GLN A C 1
ATOM 736 O O . GLN A 1 94 ? -8.657 4.629 -0.620 1.00 83.50 94 GLN A O 1
ATOM 741 N N . LYS A 1 95 ? -8.924 6.861 -0.599 1.00 83.50 95 LYS A N 1
ATOM 742 C CA . LYS A 1 95 ? -8.793 7.030 -2.060 1.00 83.50 95 LYS A CA 1
ATOM 743 C C . LYS A 1 95 ? -7.396 6.653 -2.545 1.00 83.50 95 LYS A C 1
ATOM 745 O O . LYS A 1 95 ? -7.275 6.008 -3.586 1.00 83.50 95 LYS A O 1
ATOM 750 N N . VAL A 1 96 ? -6.352 7.005 -1.795 1.00 83.12 96 VAL A N 1
ATOM 751 C CA . VAL A 1 96 ? -4.970 6.602 -2.083 1.00 83.12 96 VAL A CA 1
ATOM 752 C C . VAL A 1 96 ? -4.845 5.081 -2.019 1.00 83.12 96 VAL A C 1
ATOM 754 O O . VAL A 1 96 ? -4.360 4.485 -2.977 1.00 83.12 96 VAL A O 1
ATOM 757 N N . LEU A 1 97 ? -5.355 4.428 -0.968 1.00 84.69 97 LEU A N 1
ATOM 758 C CA . LEU A 1 97 ? -5.344 2.962 -0.867 1.00 84.69 97 LEU A CA 1
ATOM 759 C C . LEU A 1 97 ? -6.064 2.286 -2.039 1.00 84.69 97 LEU A C 1
ATOM 761 O O . LEU A 1 97 ? -5.516 1.376 -2.660 1.00 84.69 97 LEU A O 1
ATOM 765 N N . LEU A 1 98 ? -7.259 2.761 -2.391 1.00 84.38 98 LEU A N 1
ATOM 766 C CA . LEU A 1 98 ? -8.017 2.243 -3.531 1.00 84.38 98 LEU A CA 1
ATOM 767 C C . LEU A 1 98 ? -7.290 2.466 -4.864 1.00 84.38 98 LEU A C 1
ATOM 769 O O . LEU A 1 98 ? -7.264 1.568 -5.705 1.00 84.38 98 LEU A O 1
ATOM 773 N N . SER A 1 99 ? -6.670 3.633 -5.055 1.00 82.12 99 SER A N 1
ATOM 774 C CA . SER A 1 99 ? -5.864 3.946 -6.241 1.00 82.12 99 SER A CA 1
ATOM 775 C C . SER A 1 99 ? -4.671 2.996 -6.372 1.00 82.12 99 SER A C 1
ATOM 777 O O . SER A 1 99 ? -4.438 2.422 -7.441 1.00 82.12 99 SER A O 1
ATOM 779 N N . LEU A 1 100 ? -3.968 2.746 -5.262 1.00 83.00 100 LEU A N 1
ATOM 780 C CA . LEU A 1 100 ? -2.863 1.794 -5.212 1.00 83.00 100 LEU A CA 1
ATOM 781 C C . LEU A 1 100 ? -3.335 0.377 -5.572 1.00 83.00 100 LEU A C 1
ATOM 783 O O . LEU A 1 100 ? -2.671 -0.294 -6.356 1.00 83.00 100 LEU A O 1
ATOM 787 N N . LEU A 1 101 ? -4.501 -0.064 -5.086 1.00 79.81 101 LEU A N 1
ATOM 788 C CA . LEU A 1 101 ? -5.068 -1.382 -5.412 1.00 79.81 101 LEU A CA 1
ATOM 789 C C . LEU A 1 101 ? -5.578 -1.516 -6.858 1.00 79.81 101 LEU A C 1
ATOM 791 O O . LEU A 1 101 ? -5.575 -2.624 -7.413 1.00 79.81 101 LEU A O 1
ATOM 795 N N . GLY A 1 102 ? -6.089 -0.419 -7.425 1.00 71.69 102 GLY A N 1
ATOM 796 C CA . GLY A 1 102 ? -6.749 -0.379 -8.731 1.00 71.69 102 GLY A CA 1
ATOM 797 C C . GLY A 1 102 ? -5.800 -0.168 -9.911 1.00 71.69 102 GLY A C 1
ATOM 798 O O . GLY A 1 102 ? -6.067 -0.675 -10.998 1.00 71.69 102 GLY A O 1
ATOM 799 N N . GLY A 1 103 ? -4.690 0.546 -9.708 1.00 66.31 103 GLY A N 1
ATOM 800 C CA . GLY A 1 103 ? -3.721 0.846 -10.770 1.00 66.31 103 GLY A CA 1
ATOM 801 C C . GLY A 1 103 ? -2.285 1.090 -10.298 1.00 66.31 103 GLY A C 1
ATOM 802 O O . GLY A 1 103 ? -1.427 1.425 -11.116 1.00 66.31 103 GLY A O 1
ATOM 803 N N . GLY A 1 104 ? -2.006 0.947 -9.000 1.00 64.69 104 GLY A N 1
ATOM 804 C CA . GLY A 1 104 ? -0.654 1.021 -8.458 1.00 64.69 104 GLY A CA 1
ATOM 805 C C . GLY A 1 104 ? 0.110 -0.285 -8.665 1.00 64.69 104 GLY A C 1
ATOM 806 O O . GLY A 1 104 ? -0.426 -1.379 -8.502 1.00 64.69 104 GLY A O 1
ATOM 807 N N . ASN A 1 105 ? 1.399 -0.178 -8.982 1.00 76.00 105 ASN A N 1
ATOM 808 C CA . ASN A 1 105 ? 2.317 -1.317 -8.981 1.00 76.00 105 ASN A CA 1
ATOM 809 C C . ASN A 1 105 ? 2.740 -1.626 -7.537 1.00 76.00 105 ASN A C 1
ATOM 811 O O . ASN A 1 105 ? 3.884 -1.376 -7.149 1.00 76.00 105 ASN A O 1
ATOM 815 N N . ILE A 1 106 ? 1.800 -2.098 -6.717 1.00 84.69 106 ILE A N 1
ATOM 816 C CA . ILE A 1 106 ? 2.090 -2.493 -5.337 1.00 84.69 106 ILE A CA 1
ATOM 817 C C . ILE A 1 106 ? 3.101 -3.639 -5.348 1.00 84.69 106 ILE A C 1
ATOM 819 O O . ILE A 1 106 ? 2.962 -4.603 -6.103 1.00 84.69 106 ILE A O 1
ATOM 823 N N . LYS A 1 107 ? 4.112 -3.520 -4.491 1.00 86.69 107 LYS A N 1
ATOM 824 C CA . LYS A 1 107 ? 5.136 -4.540 -4.276 1.00 86.69 107 LYS A CA 1
ATOM 825 C C . LYS A 1 107 ? 4.999 -5.216 -2.937 1.00 86.69 107 LYS A C 1
ATOM 827 O O . LYS A 1 107 ? 5.065 -6.436 -2.880 1.00 86.69 107 LYS A O 1
ATOM 832 N N . THR A 1 108 ? 4.822 -4.438 -1.876 1.00 89.44 108 THR A N 1
ATOM 833 C CA . THR A 1 108 ? 4.743 -4.992 -0.529 1.00 89.44 108 THR A CA 1
ATOM 834 C C . THR A 1 108 ? 3.751 -4.233 0.342 1.00 89.44 108 THR A C 1
ATOM 836 O O . THR A 1 108 ? 3.495 -3.042 0.156 1.00 89.44 108 THR A O 1
ATOM 839 N N . LEU A 1 109 ? 3.198 -4.950 1.315 1.00 89.25 109 LEU A N 1
ATOM 840 C CA . LEU A 1 109 ? 2.477 -4.419 2.463 1.00 89.25 109 LEU A CA 1
ATOM 841 C C . LEU A 1 109 ? 3.224 -4.864 3.719 1.00 89.25 109 LEU A C 1
ATOM 843 O O . LEU A 1 109 ? 3.444 -6.055 3.927 1.00 89.25 109 LEU A O 1
ATOM 847 N N . THR A 1 110 ? 3.597 -3.914 4.566 1.00 89.75 110 THR A N 1
ATOM 848 C CA . THR A 1 110 ? 4.203 -4.186 5.873 1.00 89.75 110 THR A CA 1
ATOM 849 C C . THR A 1 110 ? 3.230 -3.784 6.963 1.00 89.75 110 THR A C 1
ATOM 851 O O . THR A 1 110 ? 2.773 -2.648 6.968 1.00 89.75 110 THR A O 1
ATOM 854 N N . ILE A 1 111 ? 2.927 -4.678 7.898 1.00 87.50 111 ILE A N 1
ATOM 855 C CA . ILE A 1 111 ? 2.007 -4.420 9.006 1.00 87.50 111 ILE A CA 1
ATOM 856 C C . ILE A 1 111 ? 2.787 -4.472 10.316 1.00 87.50 111 ILE A C 1
ATOM 858 O O . ILE A 1 111 ? 3.360 -5.502 10.675 1.00 87.50 111 ILE A O 1
ATOM 862 N N . ASN A 1 112 ? 2.764 -3.360 11.043 1.00 81.44 112 ASN A N 1
ATOM 863 C CA . ASN A 1 112 ? 3.284 -3.235 12.393 1.00 81.44 112 ASN A CA 1
ATOM 864 C C . ASN A 1 112 ? 2.101 -3.214 13.364 1.00 81.44 112 ASN A C 1
ATOM 866 O O . ASN A 1 112 ? 1.313 -2.266 13.388 1.00 81.44 112 ASN A O 1
ATOM 870 N N . LYS A 1 113 ? 1.977 -4.261 14.182 1.00 63.62 113 LYS A N 1
ATOM 871 C CA . LYS A 1 113 ? 1.108 -4.202 15.359 1.00 63.62 113 LYS A CA 1
ATOM 872 C C . LYS A 1 113 ? 1.861 -3.432 16.440 1.00 63.62 113 LYS A C 1
ATOM 874 O O . LYS A 1 113 ? 2.965 -3.839 16.802 1.00 63.62 113 LYS A O 1
ATOM 879 N N . LYS A 1 114 ? 1.303 -2.304 16.878 1.00 55.97 114 LYS A N 1
ATOM 880 C CA . LYS A 1 114 ? 1.762 -1.643 18.103 1.00 55.97 114 LYS A CA 1
ATOM 881 C C . LYS A 1 114 ? 1.470 -2.508 19.323 1.00 55.97 114 LYS A C 1
ATOM 883 O O . LYS A 1 114 ? 0.464 -3.252 19.292 1.00 55.97 114 LYS A O 1
#

pLDDT: mean 78.24, std 14.22, range [37.06, 91.69]

Sequence (114 aa):
MSLAAPQQAEPIVKDDIAEIRTIVTDLLASGVQINLEQHQTRFVDGDTENLIIENFLFASEDGLVFTVTSERVLDKNYQPKVVSYFDVTDDDAQKVLLSLLGGGNIKTLTINKK

Secondary structure (DSSP, 8-state):
---PPP-PPPPEEE--HHHHHHHHHHHHHTT--EEEEEEEEEEE--SSEEEEEEEEEEEETTSEEEEEEEEEEEETT------------HHHHHHHHHHHHHH--EEEEEEEE-

Radius of gyration: 16.41 Å; chains: 1; bounding box: 37×28×59 Å